Protein AF-A0A522FQL0-F1 (afdb_monomer_lite)

pLDDT: mean 75.84, std 12.76, range [48.34, 91.88]

Radius of gyration: 27.19 Å; chains: 1; bounding box: 48×28×82 Å

Sequence (74 aa):
MIAIKGIYDGKAIKPLDNIPIKKPTKVIITFIDEIIQSEDEMIRDFTSHTNAFKFWEDEKEDIYQDYLTKKAPK

Foldseek 3Di:
DDDFDFDDPVPDTGTPDDDPDPDDDDDDDDDPDDPPPDPVVVVVVCVPPPCNCCCVVDPVNPPCVVVVPDDDDD

Secondary structure (DSSP, 8-state):
-----EEE-SS-EEESS-----S-------------S-HHHHHHHHHHSTTTTGGGG-TTS-TTHHHHT-----

Structure (mmCIF, N/CA/C/O backbone):
data_AF-A0A522FQL0-F1
#
_entry.id   AF-A0A522FQL0-F1
#
loop_
_atom_site.group_PDB
_atom_site.id
_atom_site.type_symbol
_atom_site.label_atom_id
_atom_site.label_alt_id
_atom_site.label_comp_id
_atom_site.label_asym_id
_atom_site.label_entity_id
_atom_site.label_seq_id
_atom_site.pdbx_PDB_ins_code
_atom_site.Cartn_x
_atom_site.Cartn_y
_atom_site.Cartn_z
_atom_site.occupancy
_atom_site.B_iso_or_equiv
_atom_site.auth_seq_id
_atom_site.auth_comp_id
_atom_site.auth_asym_id
_atom_site.auth_atom_id
_atom_site.pdbx_PDB_model_num
ATOM 1 N N . MET A 1 1 ? -6.955 -13.237 10.757 1.00 72.81 1 MET A N 1
ATOM 2 C CA . MET A 1 1 ? -6.417 -11.906 10.398 1.00 72.81 1 MET A CA 1
ATOM 3 C C . MET A 1 1 ? -7.245 -11.373 9.242 1.00 72.81 1 MET A C 1
ATOM 5 O O . MET A 1 1 ? -7.510 -12.145 8.333 1.00 72.81 1 MET A O 1
ATOM 9 N N . ILE A 1 2 ? -7.709 -10.124 9.307 1.00 83.50 2 ILE A N 1
ATOM 10 C CA . ILE A 1 2 ? -8.433 -9.471 8.205 1.00 83.50 2 ILE A CA 1
ATOM 11 C C . ILE A 1 2 ? -7.444 -8.515 7.544 1.00 83.50 2 ILE A C 1
ATOM 13 O O . ILE A 1 2 ? -6.875 -7.670 8.234 1.00 83.50 2 ILE A O 1
ATOM 17 N N . ALA A 1 3 ? -7.218 -8.678 6.243 1.00 85.19 3 ALA A N 1
ATOM 18 C CA . ALA A 1 3 ? -6.408 -7.763 5.451 1.00 85.19 3 ALA A CA 1
ATOM 19 C C . ALA A 1 3 ? -7.334 -6.757 4.766 1.00 85.19 3 ALA A C 1
ATOM 21 O O . ALA A 1 3 ? -8.325 -7.149 4.154 1.00 85.19 3 ALA A O 1
ATOM 22 N N . ILE A 1 4 ? -7.019 -5.471 4.892 1.00 88.00 4 ILE A N 1
ATOM 23 C CA . ILE A 1 4 ? -7.799 -4.385 4.299 1.00 88.00 4 ILE A CA 1
ATOM 24 C C . ILE A 1 4 ? -6.880 -3.660 3.334 1.00 88.00 4 ILE A C 1
ATOM 26 O O . ILE A 1 4 ? -5.805 -3.205 3.728 1.00 88.00 4 ILE A O 1
ATOM 30 N N . LYS A 1 5 ? -7.291 -3.588 2.069 1.00 88.31 5 LYS A N 1
ATOM 31 C CA . LYS A 1 5 ? -6.545 -2.856 1.050 1.00 88.31 5 LYS A CA 1
ATOM 32 C C . LYS A 1 5 ? -6.811 -1.365 1.209 1.00 88.31 5 LYS A C 1
ATOM 34 O O . LYS A 1 5 ? -7.925 -0.942 1.523 1.00 88.31 5 LYS A O 1
ATOM 39 N N . GLY A 1 6 ? -5.782 -0.568 0.980 1.00 89.19 6 GLY A N 1
ATOM 40 C CA . GLY A 1 6 ? -5.874 0.877 1.053 1.00 89.19 6 GLY A CA 1
ATOM 41 C C . GLY A 1 6 ? -4.755 1.533 0.269 1.00 89.19 6 GLY A C 1
ATOM 42 O O . GLY A 1 6 ? -3.750 0.897 -0.042 1.00 89.19 6 GLY A O 1
ATOM 43 N N . ILE A 1 7 ? -4.951 2.807 -0.041 1.00 89.62 7 ILE A N 1
ATOM 44 C CA . ILE A 1 7 ? -3.957 3.638 -0.714 1.00 89.62 7 ILE A CA 1
ATOM 45 C C . ILE A 1 7 ? -3.291 4.513 0.340 1.00 89.62 7 ILE A C 1
ATOM 47 O O . ILE A 1 7 ? -3.974 5.151 1.147 1.00 89.62 7 ILE A O 1
ATOM 51 N N . TYR A 1 8 ? -1.963 4.539 0.330 1.00 90.44 8 TYR A N 1
ATOM 52 C CA . TYR A 1 8 ? -1.181 5.446 1.156 1.00 90.44 8 TYR A CA 1
ATOM 53 C C . TYR A 1 8 ? -0.846 6.706 0.360 1.00 90.44 8 TYR A C 1
ATOM 55 O O . TYR A 1 8 ? -0.200 6.626 -0.678 1.00 90.44 8 TYR A O 1
ATOM 63 N N . ASP A 1 9 ? -1.285 7.869 0.840 1.00 86.69 9 ASP A N 1
ATOM 64 C CA . ASP A 1 9 ? -1.066 9.164 0.175 1.00 86.69 9 ASP A CA 1
ATOM 65 C C . ASP A 1 9 ? 0.175 9.918 0.693 1.00 86.69 9 ASP A C 1
ATOM 67 O O . ASP A 1 9 ? 0.310 11.124 0.494 1.00 86.69 9 ASP A O 1
ATOM 71 N N . GLY A 1 10 ? 1.073 9.222 1.396 1.00 86.88 10 GLY A N 1
ATOM 72 C CA . GLY A 1 10 ? 2.253 9.810 2.035 1.00 86.88 10 GLY A CA 1
ATOM 73 C C . GLY A 1 10 ? 1.997 10.384 3.433 1.00 86.88 10 GLY A C 1
ATOM 74 O O . GLY A 1 10 ? 2.956 10.680 4.144 1.00 86.88 10 GLY A O 1
ATOM 75 N N . LYS A 1 11 ? 0.733 10.512 3.864 1.00 91.69 11 LYS A N 1
ATOM 76 C CA . LYS A 1 11 ? 0.372 10.985 5.213 1.00 91.69 11 LYS A CA 1
ATOM 77 C C . LYS A 1 11 ? -0.634 10.078 5.917 1.00 91.69 11 LYS A C 1
ATOM 79 O O . LYS A 1 11 ? -0.550 9.893 7.129 1.00 91.69 11 LYS A O 1
ATOM 84 N N . ALA A 1 12 ? -1.595 9.535 5.181 1.00 90.56 12 ALA A N 1
ATOM 85 C CA . ALA A 1 12 ? -2.683 8.720 5.691 1.00 90.56 12 ALA A CA 1
ATOM 86 C C . ALA A 1 12 ? -2.942 7.509 4.785 1.00 90.56 12 ALA A C 1
ATOM 88 O O . ALA A 1 12 ? -2.735 7.539 3.573 1.00 90.56 12 ALA A O 1
ATOM 89 N N . ILE A 1 13 ? -3.431 6.428 5.393 1.00 90.88 13 ILE A N 1
ATOM 90 C CA . ILE A 1 13 ? -3.906 5.247 4.671 1.00 90.88 13 ILE A CA 1
ATOM 91 C C . ILE A 1 13 ? -5.415 5.378 4.521 1.00 90.88 13 ILE A C 1
ATOM 93 O O . ILE A 1 13 ? -6.140 5.428 5.517 1.00 90.88 13 ILE A O 1
ATOM 97 N N . LYS A 1 14 ? -5.884 5.434 3.277 1.00 91.31 14 LYS A N 1
ATOM 98 C CA . LYS A 1 14 ? -7.308 5.459 2.939 1.00 91.31 14 LYS A CA 1
ATOM 99 C C . LYS A 1 14 ? -7.747 4.040 2.583 1.00 91.31 14 LYS A C 1
ATOM 101 O O . LYS A 1 14 ? -7.257 3.508 1.586 1.00 91.31 14 LYS A O 1
ATOM 106 N N . PRO A 1 15 ? -8.623 3.405 3.379 1.00 91.88 15 PRO A N 1
ATOM 107 C CA . PRO A 1 15 ? -9.163 2.093 3.048 1.00 91.88 15 PRO A CA 1
ATOM 108 C C . PRO A 1 15 ? -9.971 2.179 1.753 1.00 91.88 15 PRO A C 1
ATOM 110 O O . PRO A 1 15 ? -10.709 3.143 1.554 1.00 91.88 15 PRO A O 1
ATOM 113 N N . LEU A 1 16 ? -9.842 1.173 0.894 1.00 89.31 16 LEU A N 1
ATOM 114 C CA . LEU A 1 16 ? -10.691 1.040 -0.294 1.00 89.31 16 LEU A CA 1
ATOM 115 C C . LEU A 1 16 ? -12.062 0.457 0.069 1.00 89.31 16 LEU A C 1
ATOM 117 O O . LEU A 1 16 ? -13.070 0.830 -0.522 1.00 89.31 16 LEU A O 1
ATOM 121 N N . ASP A 1 17 ? -12.088 -0.399 1.090 1.00 88.88 17 ASP A N 1
ATOM 122 C CA . ASP A 1 17 ? -13.284 -1.075 1.577 1.00 88.88 17 ASP A CA 1
ATOM 123 C C . ASP A 1 17 ? -13.653 -0.630 2.995 1.00 88.88 17 ASP A C 1
ATOM 125 O O . ASP A 1 17 ? -12.823 -0.148 3.773 1.00 88.88 17 ASP A O 1
ATOM 129 N N . ASN A 1 18 ? -14.919 -0.840 3.361 1.00 88.19 18 ASN A N 1
ATOM 130 C CA . ASN A 1 18 ? -15.399 -0.546 4.705 1.00 88.19 18 ASN A CA 1
ATOM 131 C C . ASN A 1 18 ? -14.730 -1.463 5.743 1.00 88.19 18 ASN A C 1
ATOM 133 O O . ASN A 1 18 ? -14.666 -2.680 5.5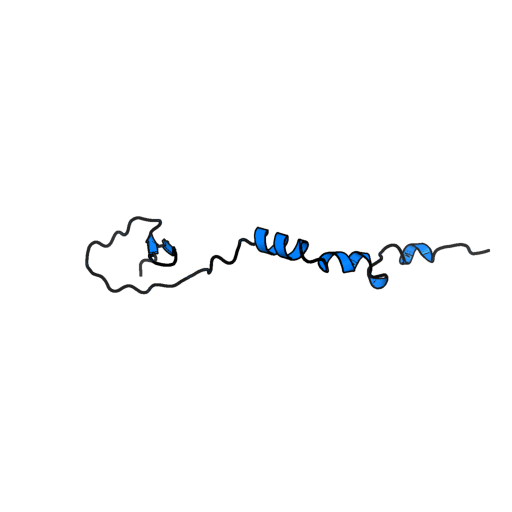69 1.00 88.19 18 ASN A O 1
ATOM 137 N N . ILE A 1 19 ? -14.287 -0.885 6.860 1.00 89.88 19 ILE A N 1
ATOM 138 C CA . ILE A 1 19 ? -13.648 -1.622 7.951 1.00 89.88 19 ILE A CA 1
ATOM 139 C C . ILE A 1 19 ? -14.753 -2.185 8.863 1.00 89.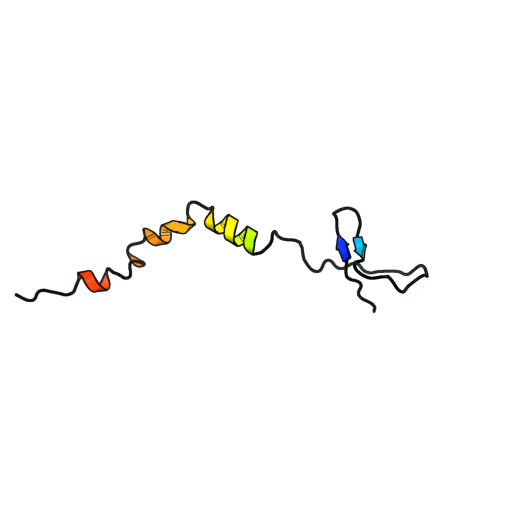88 19 ILE A C 1
ATOM 141 O O . ILE A 1 19 ? -15.409 -1.417 9.569 1.00 89.88 19 ILE A O 1
ATOM 145 N N . PRO A 1 20 ? -14.964 -3.516 8.935 1.00 87.19 20 PRO A N 1
ATOM 146 C CA . PRO A 1 20 ? -16.045 -4.100 9.739 1.00 87.19 20 PRO A CA 1
ATOM 147 C C . PRO A 1 20 ? -15.790 -4.031 11.259 1.00 87.19 20 PRO A C 1
ATOM 149 O O . PRO A 1 20 ? -16.624 -4.456 12.059 1.00 87.19 20 PRO A O 1
ATOM 152 N N . ILE A 1 21 ? -14.636 -3.506 11.682 1.00 87.12 21 ILE A N 1
ATOM 153 C CA . ILE A 1 21 ? -14.189 -3.464 13.074 1.00 87.12 21 ILE A CA 1
ATOM 154 C C . ILE A 1 21 ? -14.461 -2.077 13.658 1.00 87.12 21 ILE A C 1
ATOM 156 O O . ILE A 1 21 ? -13.861 -1.089 13.252 1.00 87.12 21 ILE A O 1
ATOM 160 N N . LYS A 1 22 ? -15.343 -2.018 14.661 1.00 86.75 22 LYS A N 1
ATOM 161 C CA . LYS A 1 22 ? -15.722 -0.769 15.352 1.00 86.75 22 LYS A CA 1
ATOM 162 C C . LYS A 1 22 ? -15.017 -0.547 16.694 1.00 86.75 22 LYS A C 1
ATOM 164 O O . LYS A 1 22 ? -15.179 0.505 17.300 1.00 86.75 22 LYS A O 1
ATOM 169 N N . LYS A 1 23 ? -14.277 -1.539 17.196 1.00 91.75 23 LYS A N 1
ATOM 170 C CA . LYS A 1 23 ? -13.583 -1.469 18.493 1.00 91.75 23 LYS A CA 1
ATOM 171 C C . LYS A 1 23 ? -12.110 -1.083 18.299 1.00 91.75 23 LYS A C 1
ATOM 173 O O . LYS A 1 23 ? -11.524 -1.502 17.297 1.00 91.75 23 LYS A O 1
ATOM 178 N N . PRO A 1 24 ? -11.485 -0.364 19.251 1.00 90.88 24 PRO A N 1
ATOM 179 C CA . PRO A 1 24 ? -10.047 -0.107 19.223 1.00 90.88 24 PRO A CA 1
ATOM 180 C C . PRO A 1 24 ? -9.274 -1.424 19.130 1.00 90.88 24 PRO A C 1
ATOM 182 O O . PRO A 1 24 ? -9.455 -2.312 19.960 1.00 90.88 24 PRO A O 1
ATOM 185 N N . THR A 1 25 ? -8.454 -1.568 18.092 1.00 90.19 25 THR A N 1
ATOM 186 C CA . THR A 1 25 ? -7.774 -2.828 17.775 1.00 90.19 25 THR A CA 1
ATOM 187 C C . THR A 1 25 ? -6.350 -2.533 17.325 1.00 90.19 25 THR A C 1
ATOM 189 O O . THR A 1 25 ? -6.120 -1.594 16.566 1.00 90.19 25 THR A O 1
ATOM 192 N N . LYS A 1 26 ? -5.383 -3.330 17.790 1.00 90.69 26 LYS A N 1
ATOM 193 C CA . LYS A 1 26 ? -3.996 -3.246 17.322 1.00 90.69 26 LYS A CA 1
ATOM 194 C C . LYS A 1 26 ? -3.915 -3.765 15.886 1.00 90.69 26 LYS A C 1
ATOM 196 O O . LYS A 1 26 ? -4.413 -4.852 15.603 1.00 90.69 26 LYS A O 1
ATOM 201 N N . VAL A 1 27 ? -3.268 -3.008 15.007 1.00 88.75 27 VAL A N 1
ATOM 202 C CA . VAL A 1 27 ? -3.112 -3.358 13.589 1.00 88.75 27 VAL A CA 1
ATOM 203 C C . VAL A 1 27 ? -1.640 -3.431 13.204 1.00 88.75 27 VAL A C 1
ATOM 205 O O . VAL A 1 27 ? -0.792 -2.795 13.829 1.00 88.75 27 VAL A O 1
ATOM 208 N N . ILE A 1 28 ? -1.351 -4.227 12.178 1.00 88.56 28 ILE A N 1
ATOM 209 C CA . ILE A 1 28 ? -0.056 -4.281 11.502 1.00 88.56 28 ILE A CA 1
ATOM 210 C C . ILE A 1 28 ? -0.307 -3.773 10.088 1.00 88.56 28 ILE A C 1
ATOM 212 O O . ILE A 1 28 ? -1.205 -4.267 9.410 1.00 88.56 28 ILE A O 1
ATOM 216 N N . ILE A 1 29 ? 0.450 -2.760 9.682 1.00 88.19 29 ILE A N 1
ATOM 217 C CA . ILE A 1 29 ? 0.374 -2.174 8.347 1.00 88.19 29 ILE A CA 1
ATOM 218 C C . ILE A 1 29 ? 1.522 -2.757 7.533 1.00 88.19 29 ILE A C 1
ATOM 220 O O . ILE A 1 29 ? 2.673 -2.714 7.968 1.00 88.19 29 ILE A O 1
ATOM 224 N N . THR A 1 30 ? 1.202 -3.291 6.361 1.00 86.62 30 THR A N 1
ATOM 225 C CA . THR A 1 30 ? 2.181 -3.838 5.422 1.00 86.62 30 THR A CA 1
ATOM 226 C C . THR A 1 30 ? 1.998 -3.137 4.086 1.00 86.62 30 THR A C 1
ATOM 228 O O . THR A 1 30 ? 0.900 -3.153 3.531 1.00 86.62 30 THR A O 1
ATOM 231 N N . PHE A 1 31 ? 3.061 -2.506 3.594 1.00 87.00 31 PHE A N 1
ATOM 232 C CA . PHE A 1 31 ? 3.104 -1.933 2.252 1.00 87.00 31 PHE A CA 1
ATOM 233 C C . PHE A 1 31 ? 3.402 -3.060 1.269 1.00 87.00 31 PHE A C 1
ATOM 235 O O . PHE A 1 31 ? 4.362 -3.801 1.465 1.00 87.00 31 PHE A O 1
ATOM 242 N N . ILE A 1 32 ? 2.512 -3.239 0.296 1.00 80.88 32 ILE A N 1
ATOM 243 C CA . ILE A 1 32 ? 2.551 -4.381 -0.625 1.00 80.88 32 ILE A CA 1
ATOM 244 C C . ILE A 1 32 ? 3.294 -3.988 -1.904 1.00 80.88 32 ILE A C 1
ATOM 246 O O . ILE A 1 32 ? 4.118 -4.765 -2.362 1.00 80.88 32 ILE A O 1
ATOM 250 N N . ASP A 1 33 ? 3.081 -2.758 -2.382 1.00 67.50 33 ASP A N 1
ATOM 251 C CA . ASP A 1 33 ? 3.741 -2.190 -3.556 1.00 67.50 33 ASP A CA 1
ATOM 252 C C . ASP A 1 33 ? 4.135 -0.734 -3.263 1.00 67.50 33 ASP A C 1
ATOM 254 O O . ASP A 1 33 ? 3.317 0.056 -2.776 1.00 67.50 33 ASP A O 1
ATOM 258 N N . GLU A 1 34 ? 5.379 -0.355 -3.561 1.00 60.84 34 GLU A N 1
ATOM 259 C CA . GLU A 1 34 ? 5.653 1.043 -3.889 1.00 60.84 34 GLU A CA 1
ATOM 260 C C . GLU A 1 34 ? 4.967 1.296 -5.230 1.00 60.84 34 GLU A C 1
ATOM 262 O O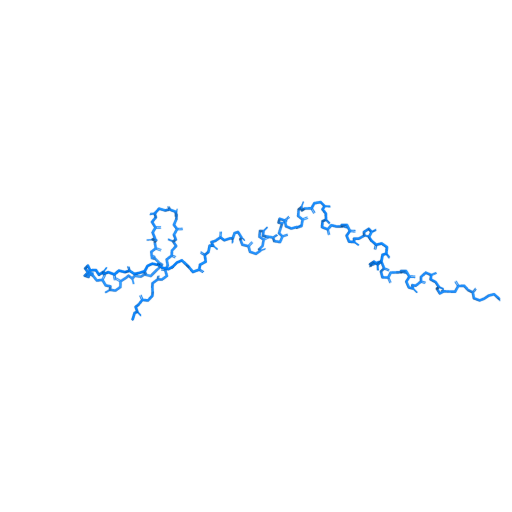 . GLU A 1 34 ? 5.098 0.486 -6.146 1.00 60.84 34 GLU A O 1
ATOM 267 N N . ILE A 1 35 ? 4.219 2.395 -5.359 1.00 56.97 35 ILE A N 1
ATOM 268 C CA . ILE A 1 35 ? 3.762 2.869 -6.670 1.00 56.97 35 ILE A CA 1
ATOM 269 C C . ILE A 1 35 ? 5.018 3.380 -7.384 1.00 56.97 35 ILE A C 1
ATOM 271 O O . ILE A 1 35 ? 5.269 4.579 -7.480 1.00 56.97 35 ILE A O 1
ATOM 275 N N . ILE A 1 36 ? 5.873 2.449 -7.794 1.00 52.94 36 ILE A N 1
ATOM 276 C CA . ILE A 1 36 ? 6.874 2.668 -8.812 1.00 52.94 36 ILE A CA 1
ATOM 277 C C . ILE A 1 36 ? 6.027 2.985 -10.032 1.00 52.94 36 ILE A C 1
ATOM 279 O O . ILE A 1 36 ? 5.129 2.216 -10.385 1.00 52.94 36 ILE A O 1
ATOM 283 N N . GLN A 1 37 ? 6.236 4.192 -10.549 1.0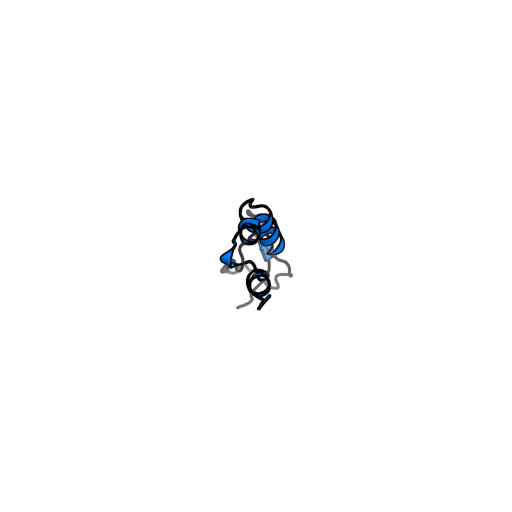0 51.94 37 GLN A N 1
ATOM 284 C CA . GLN A 1 37 ? 5.734 4.679 -11.825 1.00 51.94 37 GLN A CA 1
ATOM 285 C C . GLN A 1 37 ? 5.430 3.510 -12.758 1.00 51.94 37 GLN A C 1
ATOM 287 O O . GLN A 1 37 ? 6.283 2.644 -12.959 1.00 51.94 37 GLN A O 1
ATOM 292 N N . SER A 1 38 ? 4.173 3.448 -13.202 1.00 55.09 38 SER A N 1
ATOM 293 C CA . SER A 1 38 ? 3.588 2.345 -13.973 1.00 55.09 38 SER A CA 1
ATOM 294 C C . SER A 1 38 ? 4.578 1.733 -14.972 1.00 55.09 38 SER A C 1
ATOM 296 O O . SER A 1 38 ? 5.391 2.453 -15.539 1.00 55.09 38 SER A O 1
ATOM 298 N N . GLU A 1 39 ? 4.507 0.424 -15.231 1.00 56.78 39 GLU A N 1
ATOM 299 C CA . GLU A 1 39 ? 5.329 -0.250 -16.260 1.00 56.78 39 GLU A CA 1
ATOM 300 C C . GLU A 1 39 ? 5.409 0.555 -17.575 1.00 56.78 39 GLU A C 1
ATOM 302 O O . GLU A 1 39 ? 6.475 0.659 -18.179 1.00 56.78 39 GLU A O 1
ATOM 307 N N . ASP A 1 40 ? 4.311 1.218 -17.949 1.00 59.25 40 ASP A N 1
ATOM 308 C CA . ASP A 1 40 ? 4.218 2.134 -19.090 1.00 59.25 40 ASP A CA 1
ATOM 309 C C . ASP A 1 40 ? 5.131 3.373 -18.987 1.00 59.25 40 ASP A C 1
ATOM 311 O O . ASP A 1 40 ? 5.724 3.792 -19.983 1.00 59.25 40 ASP A O 1
ATOM 315 N N . GLU A 1 41 ? 5.285 3.964 -17.799 1.00 59.78 41 GLU A N 1
ATOM 316 C CA . GLU A 1 41 ? 6.225 5.061 -17.535 1.00 59.78 41 GLU A CA 1
ATOM 317 C C . GLU A 1 41 ? 7.678 4.574 -17.553 1.00 59.78 41 GLU A C 1
ATOM 319 O O . GLU A 1 41 ? 8.519 5.249 -18.140 1.00 59.78 41 GLU A O 1
ATOM 324 N N . MET A 1 42 ? 7.972 3.375 -17.035 1.00 57.69 42 MET A N 1
ATOM 325 C CA . MET A 1 42 ? 9.307 2.770 -17.158 1.00 57.69 42 MET A CA 1
ATOM 326 C C . MET A 1 42 ? 9.691 2.494 -18.616 1.00 57.69 42 MET A C 1
ATOM 328 O O . MET A 1 42 ? 10.816 2.790 -19.019 1.00 57.69 42 MET A O 1
ATOM 332 N N . ILE A 1 43 ? 8.772 1.952 -19.424 1.00 63.84 43 ILE A N 1
ATOM 333 C CA . ILE A 1 43 ? 9.003 1.714 -20.856 1.00 63.84 43 ILE A CA 1
ATOM 334 C C . ILE A 1 43 ? 9.214 3.048 -21.573 1.00 63.84 43 ILE A C 1
ATOM 336 O O . ILE A 1 43 ? 10.158 3.193 -22.352 1.00 63.84 43 ILE A O 1
ATOM 340 N N . ARG A 1 44 ? 8.377 4.050 -21.287 1.00 66.50 44 ARG A N 1
ATOM 341 C CA . ARG A 1 44 ? 8.497 5.385 -21.876 1.00 66.50 44 ARG A CA 1
ATOM 342 C C . ARG A 1 44 ? 9.829 6.041 -21.520 1.00 66.50 44 ARG A C 1
ATOM 344 O O . ARG A 1 44 ? 10.515 6.524 -22.423 1.00 66.50 44 ARG A O 1
ATOM 351 N N . ASP A 1 45 ? 10.230 5.993 -20.257 1.00 66.38 45 ASP A N 1
ATOM 352 C CA . ASP A 1 45 ? 11.517 6.515 -19.812 1.00 66.38 45 ASP A CA 1
ATOM 353 C C . ASP A 1 45 ? 12.666 5.747 -20.468 1.00 66.38 45 ASP A C 1
ATOM 355 O O . ASP A 1 45 ? 13.570 6.376 -21.016 1.00 66.38 45 ASP A O 1
ATOM 359 N N . PHE A 1 46 ? 12.605 4.415 -20.556 1.00 64.62 46 PHE A N 1
ATOM 360 C CA . PHE A 1 46 ? 13.600 3.603 -21.262 1.00 64.62 46 PHE A CA 1
ATOM 361 C C . PHE A 1 46 ? 13.734 3.990 -22.746 1.00 64.62 46 PHE A C 1
ATOM 363 O O . PHE A 1 46 ? 14.852 4.176 -23.226 1.00 64.62 46 PHE A O 1
ATOM 370 N N . THR A 1 47 ? 12.622 4.213 -23.457 1.00 64.62 47 THR A N 1
ATOM 371 C CA . THR A 1 47 ? 12.649 4.672 -24.862 1.00 64.62 47 THR A CA 1
ATOM 372 C C . THR A 1 47 ? 13.145 6.109 -25.039 1.00 64.62 47 THR A C 1
ATOM 374 O O . THR A 1 47 ? 13.644 6.458 -26.107 1.00 64.62 47 THR A O 1
ATOM 377 N N . SER A 1 48 ? 13.028 6.949 -24.006 1.00 68.31 48 SER A N 1
ATOM 378 C CA . SER A 1 48 ? 13.503 8.337 -24.040 1.00 68.31 48 SER A CA 1
ATOM 379 C C . SER A 1 48 ? 15.013 8.476 -23.838 1.00 68.31 48 SER A C 1
ATOM 381 O O . SER A 1 48 ? 15.584 9.524 -24.149 1.00 68.31 48 SER A O 1
ATOM 383 N N . HIS A 1 49 ? 15.689 7.425 -23.362 1.00 69.69 49 HIS A N 1
ATOM 384 C CA . HIS A 1 49 ? 17.142 7.425 -23.284 1.00 69.69 49 HIS A CA 1
ATOM 385 C C . HIS A 1 49 ? 17.711 7.350 -24.704 1.00 69.69 49 HIS A C 1
ATOM 387 O O . HIS A 1 49 ? 17.511 6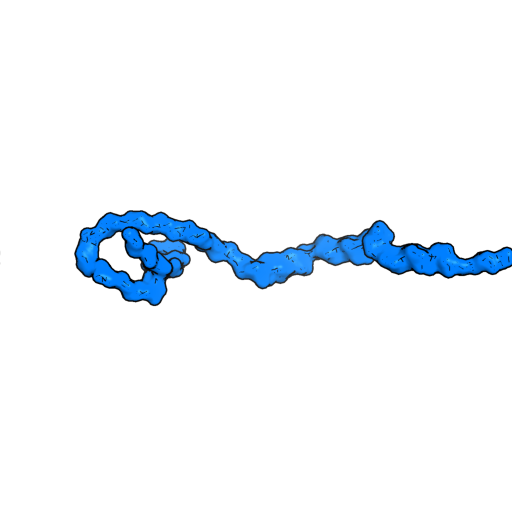.378 -25.429 1.00 69.69 49 HIS A O 1
ATOM 393 N N . THR A 1 50 ? 18.502 8.354 -25.084 1.00 63.31 50 THR A N 1
ATOM 394 C CA . THR A 1 50 ? 19.197 8.481 -26.382 1.00 63.31 50 THR A CA 1
ATOM 395 C C . THR A 1 50 ? 20.042 7.263 -26.771 1.00 63.31 50 THR A C 1
ATOM 397 O O . THR A 1 50 ? 20.436 7.123 -27.923 1.00 63.31 50 THR A O 1
ATOM 400 N N . ASN A 1 51 ? 20.319 6.368 -25.822 1.00 66.12 51 ASN A N 1
ATOM 401 C CA . ASN A 1 51 ? 21.098 5.152 -26.012 1.00 66.12 51 ASN A CA 1
ATOM 402 C C . ASN A 1 51 ? 20.268 3.934 -26.470 1.00 66.12 51 ASN A C 1
ATOM 404 O O . ASN A 1 51 ? 20.859 2.940 -26.881 1.00 66.12 51 ASN A O 1
ATOM 408 N N . ALA A 1 52 ? 18.931 3.987 -26.398 1.00 66.50 52 ALA A N 1
ATOM 409 C CA . ALA A 1 52 ? 18.055 2.847 -26.693 1.00 66.50 52 ALA A CA 1
ATOM 410 C C . ALA A 1 52 ? 18.114 2.402 -28.167 1.00 66.50 52 ALA A C 1
ATOM 412 O O . ALA A 1 52 ? 17.901 1.233 -28.472 1.00 66.50 52 ALA A O 1
ATOM 413 N N . PHE A 1 53 ? 18.461 3.318 -29.077 1.00 72.25 53 PHE A N 1
ATOM 414 C CA . PHE A 1 53 ? 18.540 3.043 -30.513 1.00 72.25 53 PHE A CA 1
ATOM 415 C C . PHE A 1 53 ? 19.945 2.690 -31.013 1.00 72.25 53 PHE A C 1
ATOM 417 O O . PHE A 1 53 ? 20.081 2.368 -32.188 1.00 72.25 53 PHE A O 1
ATOM 424 N N . LYS A 1 54 ? 20.976 2.668 -30.151 1.00 72.94 54 LYS A N 1
ATOM 425 C CA . LYS A 1 54 ? 22.338 2.271 -30.568 1.00 72.94 54 LYS A CA 1
ATOM 426 C C . LYS A 1 54 ? 22.420 0.850 -31.117 1.00 72.94 54 LYS A C 1
ATOM 428 O O . LYS A 1 54 ? 23.312 0.558 -31.896 1.00 72.94 54 LYS A O 1
ATOM 433 N N . PHE A 1 55 ? 21.471 -0.004 -30.741 1.00 75.00 55 PHE A N 1
ATOM 434 C CA . PHE A 1 55 ? 21.300 -1.336 -31.313 1.00 75.00 55 PHE A CA 1
ATOM 435 C C . PHE A 1 55 ? 21.185 -1.315 -32.848 1.00 75.00 55 PHE A C 1
ATOM 437 O O . PHE A 1 55 ? 21.743 -2.177 -33.510 1.00 75.00 55 PHE A O 1
ATOM 444 N N . TRP A 1 56 ? 20.521 -0.307 -33.426 1.00 71.31 56 TRP A N 1
ATOM 445 C CA . TRP A 1 56 ? 20.368 -0.181 -34.882 1.00 71.31 56 TRP A CA 1
ATOM 446 C C . TRP A 1 56 ? 21.665 0.204 -35.602 1.00 71.31 56 TRP A C 1
ATOM 448 O O . TRP A 1 56 ? 21.750 0.053 -36.816 1.00 71.31 56 TRP A O 1
ATOM 458 N N . GLU A 1 57 ? 22.648 0.727 -34.867 1.00 78.88 57 GLU A N 1
ATOM 459 C CA . GLU A 1 57 ? 23.956 1.120 -35.395 1.00 78.88 57 GLU A CA 1
ATOM 460 C C . GLU A 1 57 ? 25.017 0.021 -35.195 1.00 78.88 57 GLU A C 1
ATOM 462 O O . GLU A 1 57 ? 26.155 0.194 -35.629 1.00 78.88 57 GLU A O 1
ATOM 467 N N . ASP A 1 58 ? 24.679 -1.100 -34.541 1.00 81.06 58 ASP A N 1
ATOM 468 C CA . ASP A 1 58 ? 25.610 -2.212 -34.334 1.00 81.06 58 ASP A CA 1
ATOM 469 C C . ASP A 1 58 ? 25.618 -3.147 -35.551 1.00 81.06 58 ASP A C 1
ATOM 471 O O . ASP A 1 58 ? 24.675 -3.898 -35.797 1.00 81.06 58 ASP A O 1
ATOM 475 N N . GLU A 1 59 ? 26.725 -3.140 -36.295 1.00 76.44 59 GLU A N 1
ATOM 476 C CA . GLU A 1 59 ? 26.944 -4.017 -37.452 1.00 76.44 59 GLU A 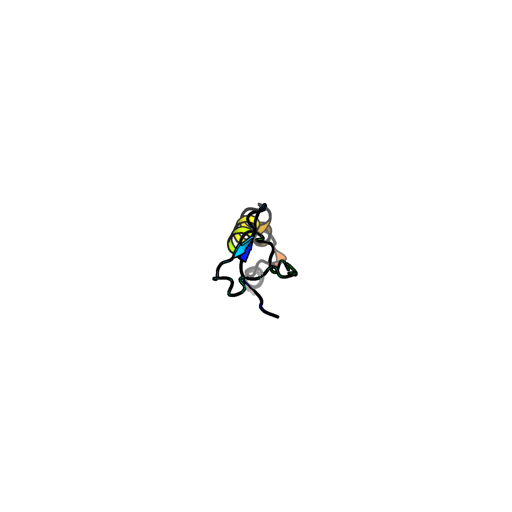CA 1
ATOM 477 C C . GLU A 1 59 ? 26.848 -5.514 -37.105 1.00 76.44 59 GLU A C 1
ATOM 479 O O . GLU A 1 59 ? 26.583 -6.330 -37.986 1.00 76.44 59 GLU A O 1
ATOM 484 N N . LYS A 1 60 ? 27.047 -5.907 -35.837 1.00 79.75 60 LYS A N 1
ATOM 485 C CA . LYS A 1 60 ? 26.906 -7.310 -35.402 1.00 79.75 60 LYS A CA 1
ATOM 486 C C . LYS A 1 60 ? 25.453 -7.761 -35.295 1.00 79.75 60 LYS A C 1
ATOM 488 O O . LYS A 1 60 ? 25.197 -8.960 -35.357 1.00 79.75 60 LYS A O 1
ATOM 493 N N . GLU A 1 61 ? 24.537 -6.816 -35.117 1.00 76.06 61 GLU A N 1
ATOM 494 C CA . GLU A 1 61 ? 23.093 -7.045 -35.002 1.00 76.06 61 GLU A CA 1
ATOM 495 C C . GLU A 1 61 ? 22.381 -6.827 -36.354 1.00 76.06 61 GLU A C 1
ATOM 497 O O . GLU A 1 61 ? 21.164 -6.997 -36.471 1.00 76.06 61 GLU A O 1
ATOM 502 N N . ASP A 1 62 ? 23.136 -6.480 -37.405 1.00 80.31 62 ASP A N 1
ATOM 503 C CA . ASP A 1 62 ? 22.621 -6.290 -38.757 1.00 80.31 62 ASP A CA 1
ATOM 504 C C . ASP A 1 62 ? 22.330 -7.635 -39.443 1.00 80.31 62 ASP A C 1
ATOM 506 O O . ASP A 1 62 ? 23.184 -8.286 -40.051 1.00 80.31 62 ASP A O 1
ATOM 510 N N . ILE A 1 63 ? 21.056 -8.022 -39.395 1.00 80.06 63 ILE A N 1
ATOM 511 C CA . ILE A 1 63 ? 20.513 -9.238 -40.016 1.00 80.06 63 ILE A CA 1
ATOM 512 C C . ILE A 1 63 ? 20.668 -9.289 -41.548 1.00 80.06 63 ILE A C 1
ATOM 514 O O . ILE A 1 63 ? 20.434 -10.340 -42.150 1.00 80.06 63 ILE A O 1
ATOM 518 N N . TYR A 1 64 ? 21.016 -8.177 -42.206 1.00 75.56 64 TYR A N 1
ATOM 519 C CA . TYR A 1 64 ? 21.193 -8.122 -43.658 1.00 75.56 64 TYR A CA 1
ATOM 520 C C . TYR A 1 64 ? 22.624 -8.449 -44.109 1.00 75.56 64 TYR A C 1
ATOM 522 O O . TYR A 1 64 ? 22.825 -8.748 -45.291 1.00 75.56 64 TYR A O 1
ATOM 530 N N . GLN A 1 65 ? 23.602 -8.486 -43.195 1.00 70.06 65 GLN A N 1
ATOM 531 C CA . GLN A 1 65 ? 25.000 -8.832 -43.500 1.00 70.06 65 GLN A CA 1
ATOM 532 C C . GLN A 1 65 ? 25.142 -10.222 -44.134 1.00 70.06 65 GLN A C 1
ATOM 534 O O . GLN A 1 65 ? 25.891 -10.409 -45.099 1.00 70.06 65 GLN A O 1
ATOM 539 N N . ASP A 1 66 ? 24.342 -11.184 -43.673 1.00 73.62 66 ASP A N 1
ATOM 540 C CA . ASP A 1 66 ? 24.327 -12.559 -44.186 1.00 73.62 66 ASP A CA 1
ATOM 541 C C . ASP A 1 66 ? 23.929 -12.652 -45.669 1.00 73.62 66 ASP A C 1
ATOM 543 O O . ASP A 1 66 ? 24.271 -13.614 -46.366 1.00 73.62 66 ASP A O 1
ATOM 547 N N . TYR A 1 67 ? 23.221 -11.643 -46.181 1.00 73.19 67 TYR A N 1
ATOM 548 C CA . TYR A 1 67 ? 22.733 -11.602 -47.558 1.00 73.19 67 TYR A CA 1
ATOM 549 C C . TYR A 1 67 ? 23.669 -10.837 -48.499 1.00 73.19 67 TYR A C 1
ATOM 551 O O . TYR A 1 67 ? 23.631 -11.072 -49.708 1.00 73.19 67 TYR A O 1
ATOM 559 N N . LEU A 1 68 ? 24.554 -9.984 -47.971 1.00 69.75 68 LEU A N 1
ATOM 560 C CA . LEU A 1 68 ? 25.520 -9.210 -48.762 1.00 69.75 68 LEU A CA 1
ATOM 561 C C . LEU A 1 68 ? 26.675 -10.067 -49.305 1.00 69.75 68 LEU A C 1
ATOM 563 O O . LEU A 1 68 ? 27.285 -9.721 -50.314 1.00 69.75 68 LEU A O 1
ATOM 567 N N . THR A 1 69 ? 26.960 -11.216 -48.687 1.00 66.69 69 THR A N 1
ATOM 568 C CA . THR A 1 69 ? 28.066 -12.105 -49.091 1.00 66.69 69 THR A CA 1
ATOM 569 C C . THR A 1 69 ? 27.692 -13.130 -50.169 1.00 66.69 69 THR A C 1
ATOM 571 O O . THR A 1 69 ? 28.566 -13.841 -50.675 1.00 66.69 69 THR A O 1
ATOM 574 N N . LYS A 1 70 ? 26.420 -13.215 -50.591 1.00 68.62 70 LYS A N 1
ATOM 575 C CA . LYS A 1 70 ? 25.988 -14.193 -51.604 1.00 68.62 70 LYS A CA 1
ATOM 576 C C . LYS A 1 70 ? 25.852 -13.601 -53.017 1.00 68.62 70 LYS A C 1
ATOM 578 O O . LYS A 1 70 ? 24.802 -13.088 -53.387 1.00 68.62 70 LYS A O 1
ATOM 583 N N . LYS A 1 71 ? 26.884 -13.926 -53.819 1.00 56.75 71 LYS A N 1
ATOM 584 C CA . LYS A 1 71 ? 27.042 -13.965 -55.300 1.00 56.75 71 LYS A CA 1
ATOM 585 C C . LYS A 1 71 ? 27.707 -12.739 -55.954 1.00 56.75 71 LYS A C 1
ATOM 587 O O . LYS A 1 71 ? 27.374 -11.608 -55.659 1.00 56.75 71 LYS A O 1
ATOM 592 N N . ALA A 1 72 ? 28.641 -12.923 -56.896 1.00 48.34 72 ALA A N 1
ATOM 593 C CA . ALA A 1 72 ? 28.601 -13.932 -57.962 1.00 48.34 72 ALA A CA 1
ATOM 594 C C . ALA A 1 72 ? 29.871 -14.799 -58.116 1.00 48.34 72 ALA A C 1
ATOM 596 O O . ALA A 1 72 ? 30.970 -14.249 -58.169 1.00 48.34 72 ALA A O 1
ATOM 597 N N . PRO A 1 73 ? 29.742 -16.135 -58.282 1.00 60.53 73 PRO A N 1
ATOM 598 C CA . PRO A 1 73 ? 30.775 -16.904 -58.964 1.00 60.53 73 PRO A CA 1
ATOM 599 C C . PRO A 1 73 ? 30.810 -16.448 -60.428 1.00 60.53 73 PRO A C 1
ATOM 601 O O . PRO A 1 73 ? 29.773 -16.433 -61.097 1.00 60.53 73 PRO A O 1
ATOM 604 N N . LYS A 1 74 ? 31.986 -16.020 -60.883 1.00 48.78 74 LYS A N 1
ATOM 605 C CA . LYS A 1 74 ? 32.282 -15.748 -62.290 1.00 48.78 74 LYS A CA 1
ATOM 606 C C . LYS A 1 74 ? 32.983 -16.955 -62.891 1.00 48.78 74 LYS A C 1
ATOM 608 O O . LYS A 1 74 ? 33.801 -17.553 -62.158 1.00 48.78 74 LYS A O 1
#